Protein AF-A0A6A0GZV6-F1 (afdb_monomer)

Structure (mmCIF, N/CA/C/O backbone):
data_AF-A0A6A0GZV6-F1
#
_entry.id   AF-A0A6A0GZV6-F1
#
loop_
_atom_site.group_PDB
_atom_site.id
_atom_site.type_symbol
_atom_site.label_atom_id
_atom_site.label_alt_id
_atom_site.label_comp_id
_atom_site.label_asym_id
_atom_site.label_entity_id
_atom_site.label_seq_id
_atom_site.pdbx_PDB_ins_code
_atom_site.Cartn_x
_atom_site.Cartn_y
_atom_site.Cartn_z
_atom_site.occupancy
_atom_site.B_iso_or_equiv
_atom_site.auth_seq_id
_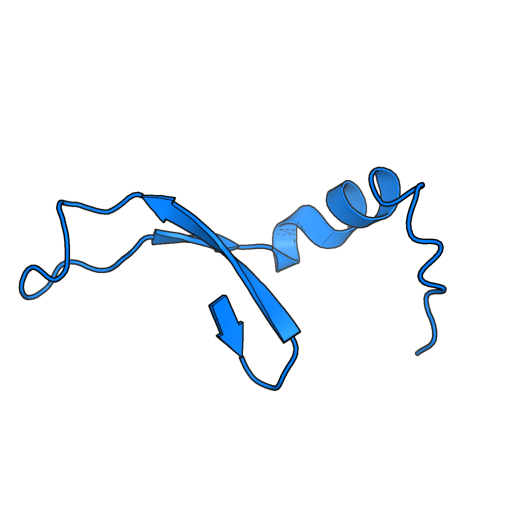atom_site.auth_comp_id
_atom_site.auth_asym_id
_atom_site.auth_atom_id
_atom_site.pdbx_PDB_model_num
ATOM 1 N N . MET A 1 1 ? 3.601 -3.173 4.647 1.00 95.00 1 MET A N 1
ATOM 2 C CA . MET A 1 1 ? 3.247 -4.439 5.314 1.00 95.00 1 MET A CA 1
ATOM 3 C C . MET A 1 1 ? 4.178 -5.497 4.769 1.00 95.00 1 MET A C 1
ATOM 5 O O . MET A 1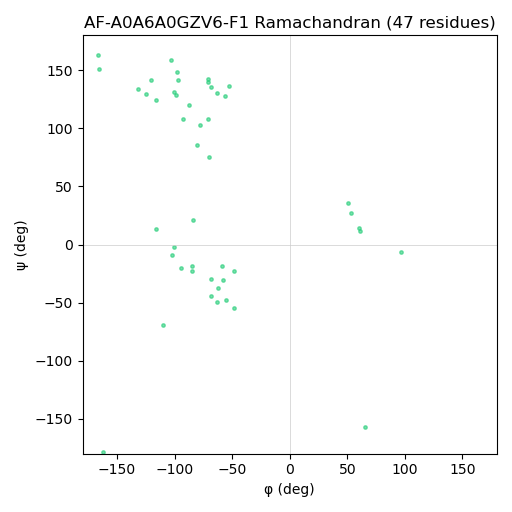 1 ? 4.150 -5.719 3.564 1.00 95.00 1 MET A O 1
ATOM 9 N N . ILE A 1 2 ? 5.031 -6.048 5.633 1.00 96.56 2 ILE A N 1
ATOM 10 C CA . ILE A 1 2 ? 5.964 -7.115 5.271 1.00 96.56 2 ILE A CA 1
ATOM 11 C C . ILE A 1 2 ? 5.367 -8.448 5.712 1.00 96.56 2 ILE A C 1
ATOM 13 O O . ILE A 1 2 ? 4.974 -8.568 6.873 1.00 96.56 2 ILE A O 1
ATOM 17 N N . CYS A 1 3 ? 5.311 -9.421 4.810 1.00 95.88 3 CYS A N 1
ATOM 18 C CA . CYS A 1 3 ? 4.934 -10.801 5.109 1.00 95.88 3 CYS A CA 1
ATOM 19 C C . CYS A 1 3 ? 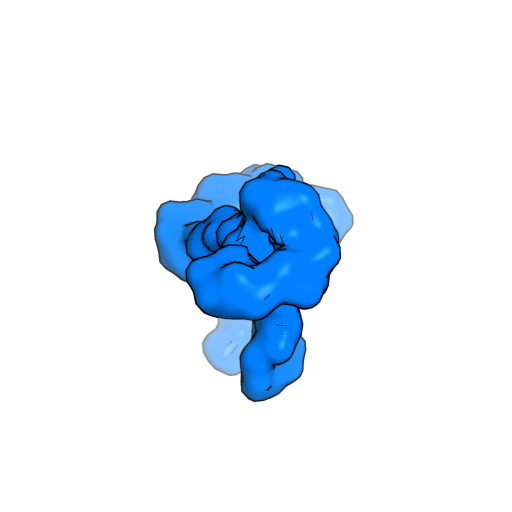5.975 -11.711 4.453 1.00 95.88 3 CYS A C 1
ATOM 21 O O . CYS A 1 3 ? 6.373 -11.455 3.328 1.00 95.88 3 CYS A O 1
ATOM 23 N N . GLY A 1 4 ? 6.491 -12.716 5.166 1.00 96.31 4 GLY A 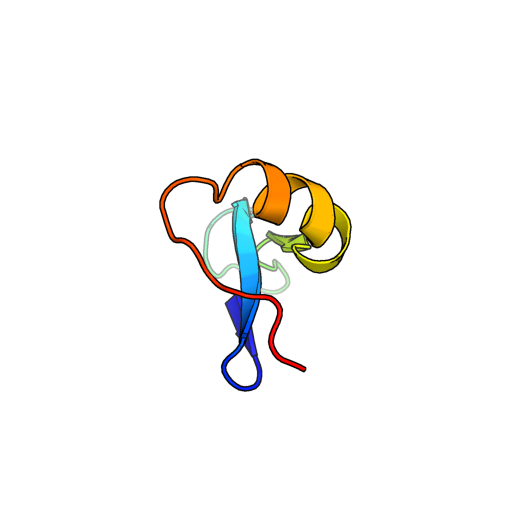N 1
ATOM 24 C CA . GLY A 1 4 ? 7.488 -13.635 4.593 1.00 96.31 4 GLY A CA 1
ATOM 25 C C . GLY A 1 4 ? 8.810 -12.998 4.126 1.00 96.31 4 GLY A C 1
ATOM 26 O O . GLY A 1 4 ? 9.588 -13.672 3.473 1.00 96.31 4 GLY A O 1
ATOM 27 N N . GLY A 1 5 ? 9.081 -11.732 4.465 1.00 95.31 5 GLY A N 1
ATOM 28 C CA . GLY A 1 5 ? 10.252 -10.986 3.980 1.00 95.31 5 GLY A CA 1
ATOM 29 C C . GLY A 1 5 ? 9.977 -10.085 2.769 1.00 95.31 5 GLY A C 1
ATOM 30 O O . GLY A 1 5 ? 10.823 -9.267 2.429 1.00 95.31 5 GLY A O 1
ATOM 31 N N . GLU A 1 6 ? 8.783 -10.149 2.184 1.00 94.12 6 GLU A N 1
ATOM 32 C CA . GLU A 1 6 ? 8.396 -9.376 1.000 1.00 94.12 6 GLU A CA 1
ATOM 33 C C . GLU A 1 6 ? 7.489 -8.194 1.363 1.00 94.12 6 GLU A C 1
ATOM 35 O O . GLU A 1 6 ? 6.832 -8.193 2.407 1.00 94.12 6 GLU A O 1
ATOM 40 N N . LEU A 1 7 ? 7.412 -7.170 0.503 1.00 94.19 7 LEU A N 1
ATOM 41 C CA . LEU A 1 7 ? 6.523 -6.018 0.690 1.00 94.19 7 LEU A CA 1
ATOM 42 C C . LEU A 1 7 ? 5.174 -6.232 -0.008 1.00 94.19 7 LEU A C 1
ATOM 44 O O . LEU A 1 7 ? 5.049 -6.096 -1.217 1.00 94.19 7 LEU A O 1
ATOM 48 N N . HIS A 1 8 ? 4.122 -6.462 0.781 1.00 96.81 8 HIS A N 1
ATOM 49 C CA . HIS A 1 8 ? 2.775 -6.750 0.265 1.00 96.81 8 HIS A CA 1
ATOM 50 C C . HIS A 1 8 ? 1.886 -5.511 0.150 1.00 96.81 8 HIS A C 1
ATOM 52 O O . HIS A 1 8 ? 0.877 -5.522 -0.561 1.00 96.81 8 HIS A O 1
ATOM 58 N N . GLY A 1 9 ? 2.220 -4.441 0.874 1.00 96.69 9 GLY A N 1
ATOM 59 C CA . GLY A 1 9 ? 1.390 -3.247 0.853 1.00 96.69 9 GLY A CA 1
ATOM 60 C C . GLY A 1 9 ? 2.008 -1.993 1.433 1.00 96.69 9 GLY A C 1
ATOM 61 O O . GLY A 1 9 ? 2.809 -2.046 2.368 1.00 96.69 9 GLY A O 1
ATOM 62 N N . VAL A 1 10 ? 1.572 -0.855 0.905 1.00 97.31 10 VAL A N 1
ATOM 63 C CA . VAL A 1 10 ? 1.890 0.488 1.407 1.00 97.31 10 VAL A CA 1
ATOM 64 C C . VAL A 1 10 ? 0.739 0.955 2.291 1.00 97.31 10 VAL A C 1
ATOM 66 O O . VAL A 1 10 ? -0.419 0.651 2.004 1.00 97.31 10 VAL A O 1
ATOM 69 N N . VAL A 1 11 ? 1.046 1.647 3.391 1.00 97.38 11 VAL A N 1
ATOM 70 C CA . VAL A 1 11 ? 0.016 2.243 4.258 1.00 97.38 11 VAL A CA 1
ATOM 71 C C . VAL A 1 11 ? -0.861 3.163 3.413 1.00 97.38 11 VAL A C 1
ATOM 73 O O . VAL A 1 11 ? -0.337 4.018 2.705 1.00 97.38 11 VAL A O 1
ATOM 76 N N . SER A 1 12 ? -2.179 2.980 3.483 1.00 97.62 12 SER A N 1
ATOM 77 C CA . SER A 1 12 ? -3.131 3.806 2.743 1.00 97.62 12 SER A CA 1
ATOM 78 C C . SER A 1 12 ? -3.912 4.701 3.701 1.00 97.62 12 SER A C 1
ATOM 80 O O . SER A 1 12 ? -3.683 5.907 3.740 1.00 97.62 12 SER A O 1
ATOM 82 N N . TRP A 1 13 ? -4.792 4.121 4.521 1.00 98.00 13 TRP A N 1
ATOM 83 C CA . TRP A 1 13 ? -5.637 4.868 5.458 1.00 98.00 13 TRP A CA 1
ATOM 84 C C . TRP A 1 13 ? -6.223 3.959 6.552 1.00 98.00 13 TRP A C 1
ATOM 86 O O . TRP A 1 13 ? -5.962 2.757 6.593 1.00 98.00 13 TRP A O 1
ATOM 96 N N . GLY A 1 14 ? -7.029 4.536 7.444 1.00 97.81 14 GLY A N 1
ATOM 97 C CA . GLY A 1 14 ? -7.833 3.817 8.433 1.00 97.81 14 GLY A CA 1
ATOM 98 C C . GLY A 1 14 ? -8.889 4.721 9.079 1.00 97.81 14 GLY A C 1
ATOM 99 O O . GLY A 1 14 ? -8.804 5.946 8.998 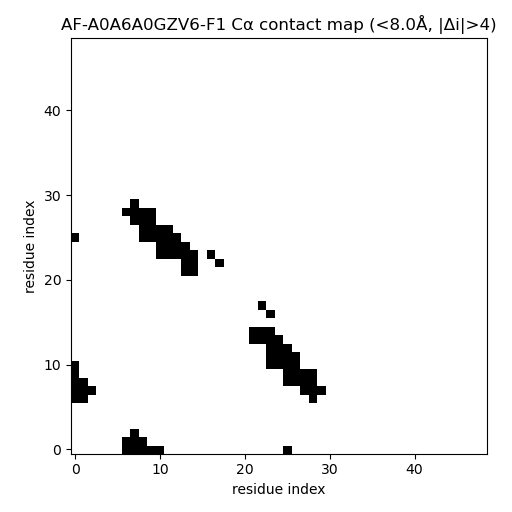1.00 97.81 14 GLY A O 1
ATOM 100 N N . ASP A 1 15 ? -9.899 4.125 9.719 1.00 97.94 15 ASP A N 1
ATOM 101 C CA . ASP A 1 15 ? -10.866 4.853 10.559 1.00 97.94 15 ASP A CA 1
ATOM 102 C C . ASP A 1 15 ? -10.250 5.121 11.941 1.00 97.94 15 ASP A C 1
ATOM 104 O O . ASP A 1 15 ? -10.410 4.350 12.893 1.00 97.94 15 ASP A O 1
ATOM 108 N N . GLY A 1 16 ? -9.504 6.223 12.035 1.00 96.19 16 GLY A N 1
ATOM 109 C CA . GLY A 1 16 ? -8.654 6.509 13.187 1.00 96.19 16 GLY A CA 1
ATOM 110 C C . GLY A 1 16 ? -7.505 5.505 13.316 1.00 96.19 16 GLY A C 1
ATOM 111 O O . GLY A 1 16 ? -7.110 4.860 12.347 1.00 96.19 16 GLY A O 1
ATOM 112 N N . CYS A 1 17 ? -6.968 5.366 14.529 1.00 96.75 17 CYS A N 1
ATOM 113 C CA . CYS A 1 17 ? -5.813 4.514 14.809 1.00 96.75 17 CYS A CA 1
ATOM 114 C C . CYS A 1 17 ? -6.148 3.519 15.925 1.00 96.75 17 CYS A C 1
ATOM 116 O O . CYS A 1 17 ? -6.639 3.929 16.975 1.00 96.75 17 CYS A O 1
ATOM 118 N N . ALA A 1 18 ? -5.874 2.229 15.699 1.00 96.25 18 ALA A N 1
ATOM 119 C CA . ALA A 1 18 ? -6.020 1.145 16.682 1.00 96.25 18 ALA A CA 1
ATOM 120 C C . ALA A 1 18 ? -7.404 1.041 17.362 1.00 96.25 18 ALA A C 1
ATOM 122 O O . ALA A 1 18 ? -7.519 0.549 18.486 1.00 96.25 18 ALA A O 1
ATOM 123 N N . LYS A 1 19 ? -8.473 1.488 16.691 1.00 97.81 19 LYS A N 1
ATOM 124 C CA . LYS A 1 19 ? -9.834 1.337 17.215 1.00 97.81 19 LYS A CA 1
ATOM 125 C C . LYS A 1 19 ? -10.276 -0.135 17.153 1.00 97.81 19 LYS A C 1
ATOM 127 O O . LYS A 1 19 ? -9.991 -0.809 16.159 1.00 97.81 19 LYS A O 1
ATOM 132 N N . PRO A 1 20 ? -11.022 -0.635 18.157 1.00 97.94 20 PRO A N 1
ATOM 133 C CA . PRO A 1 20 ? -11.596 -1.976 18.115 1.00 97.94 20 PRO A CA 1
ATOM 134 C C . PRO A 1 20 ? -12.407 -2.202 16.834 1.00 97.94 20 PRO A C 1
ATOM 136 O O . PRO A 1 20 ? -13.172 -1.330 16.426 1.00 97.94 20 PRO A O 1
ATOM 139 N N . GLN A 1 21 ? -12.235 -3.372 16.210 1.00 97.25 21 GLN A N 1
ATOM 140 C CA . GLN A 1 21 ? -12.935 -3.778 14.978 1.00 97.25 21 GLN A CA 1
ATOM 141 C C . GLN A 1 21 ? -12.692 -2.869 13.754 1.00 97.25 21 GLN A C 1
ATOM 143 O O . GLN A 1 21 ? -13.411 -2.968 12.759 1.00 97.25 21 GLN A O 1
ATOM 148 N N . LYS A 1 22 ? -11.681 -1.991 13.792 1.00 97.56 22 LYS A N 1
ATOM 149 C CA . LYS A 1 22 ? -11.266 -1.161 12.656 1.00 97.56 22 LYS A CA 1
ATOM 150 C C . LYS A 1 22 ? -9.852 -1.539 12.242 1.00 97.56 22 LYS A C 1
ATOM 152 O O . LYS A 1 22 ? -8.925 -1.505 13.047 1.00 97.56 22 LYS A O 1
ATOM 157 N N . TYR A 1 23 ? -9.696 -1.891 10.973 1.00 97.06 23 TYR A N 1
ATOM 158 C CA . TYR A 1 23 ? -8.421 -2.326 10.416 1.00 97.06 23 TYR A CA 1
ATOM 159 C C . TYR A 1 23 ? -7.723 -1.177 9.691 1.00 97.06 23 TYR A C 1
ATOM 161 O O . TYR A 1 23 ? -8.373 -0.312 9.102 1.00 97.06 23 TYR A O 1
ATOM 169 N N . GLY A 1 24 ? -6.391 -1.195 9.715 1.00 97.62 24 GLY A N 1
ATOM 170 C CA . GLY A 1 24 ? -5.597 -0.400 8.787 1.00 97.62 24 GLY A CA 1
ATOM 171 C C . GLY A 1 24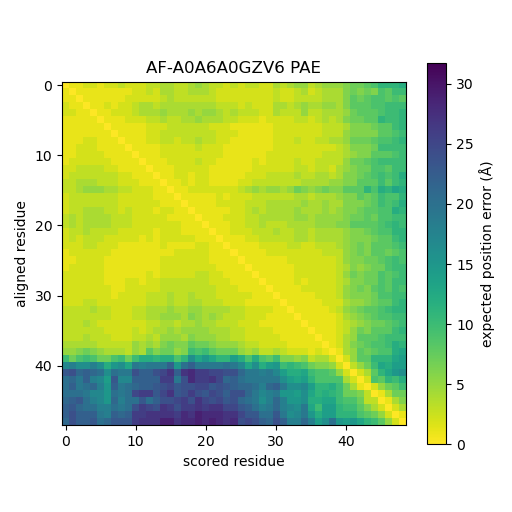 ? -5.754 -0.952 7.374 1.00 97.62 24 GLY A C 1
ATOM 172 O O . GLY A 1 24 ? -5.716 -2.166 7.167 1.00 97.62 24 GLY A O 1
ATOM 173 N N . ILE A 1 25 ? -5.937 -0.061 6.409 1.00 97.81 25 ILE A N 1
ATOM 174 C CA . ILE A 1 25 ? -6.058 -0.400 4.998 1.00 97.81 25 ILE A CA 1
ATOM 175 C C . ILE A 1 25 ? -4.720 -0.136 4.315 1.00 97.81 25 ILE A C 1
ATOM 177 O O . ILE A 1 25 ? -4.115 0.930 4.460 1.00 97.81 25 ILE A O 1
ATOM 181 N N . TYR A 1 26 ? -4.271 -1.127 3.552 1.00 98.25 26 TYR A N 1
ATOM 182 C CA . TYR A 1 26 ? -3.024 -1.097 2.802 1.00 98.25 26 TYR A CA 1
ATOM 183 C C . TYR A 1 26 ? -3.323 -1.279 1.318 1.00 98.25 26 TYR A C 1
ATOM 185 O O . TYR A 1 26 ? -4.185 -2.077 0.944 1.00 98.25 26 TYR A O 1
ATOM 193 N N . THR A 1 27 ? -2.589 -0.565 0.469 1.00 97.62 27 THR A N 1
ATOM 194 C CA . THR A 1 27 ? -2.616 -0.803 -0.976 1.00 97.62 27 THR A CA 1
ATOM 195 C C . THR A 1 27 ? -2.084 -2.203 -1.250 1.00 97.62 27 THR A C 1
ATO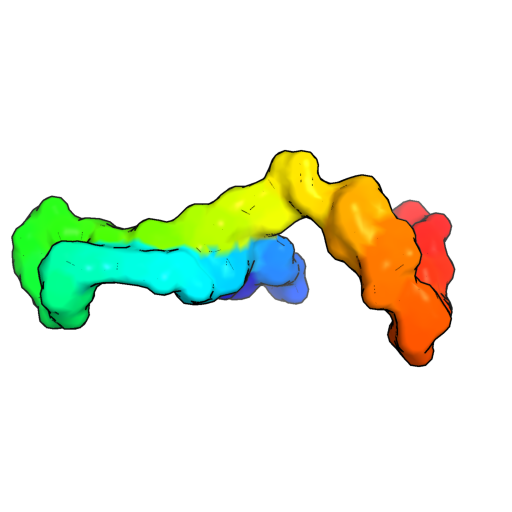M 197 O O . THR A 1 27 ? -1.021 -2.554 -0.747 1.00 97.62 27 THR A O 1
ATOM 200 N N . ARG A 1 28 ? -2.795 -3.007 -2.044 1.00 97.00 28 ARG A N 1
ATOM 201 C CA . ARG A 1 28 ? -2.358 -4.359 -2.423 1.00 97.00 28 ARG A CA 1
ATOM 202 C C . ARG A 1 28 ? -1.302 -4.270 -3.526 1.00 97.00 28 ARG A C 1
ATOM 204 O O . ARG A 1 28 ? -1.667 -4.060 -4.678 1.00 97.00 28 ARG A O 1
ATOM 211 N N . LEU A 1 29 ? -0.024 -4.451 -3.192 1.00 94.62 29 LEU A N 1
ATOM 212 C CA . LEU A 1 29 ? 1.063 -4.258 -4.162 1.00 94.62 29 LEU A CA 1
ATOM 213 C C . LEU A 1 29 ? 1.098 -5.304 -5.276 1.00 94.62 29 LEU A C 1
ATOM 215 O O . LEU A 1 29 ? 1.437 -4.949 -6.394 1.00 94.62 29 LEU A O 1
ATOM 219 N N . ALA A 1 30 ? 0.647 -6.533 -5.020 1.00 94.25 30 ALA A N 1
ATOM 220 C CA . ALA A 1 30 ? 0.601 -7.593 -6.033 1.00 94.25 30 ALA A CA 1
ATOM 221 C C . ALA A 1 30 ? -0.244 -7.255 -7.283 1.00 94.25 30 ALA A C 1
ATOM 223 O O . ALA A 1 30 ? -0.110 -7.913 -8.301 1.00 94.25 30 ALA A O 1
ATOM 224 N N . VAL A 1 31 ? -1.137 -6.257 -7.220 1.00 96.88 31 VAL A N 1
ATOM 225 C CA . VAL A 1 31 ? -1.923 -5.798 -8.389 1.00 96.88 31 VAL A CA 1
ATOM 226 C C . VAL A 1 31 ? -1.157 -4.769 -9.228 1.00 96.88 31 VAL A C 1
ATOM 228 O O . VAL A 1 31 ? -1.507 -4.517 -10.375 1.00 96.88 31 VAL A O 1
ATOM 231 N N . PHE A 1 32 ? -0.131 -4.147 -8.651 1.00 94.19 32 PHE A N 1
ATOM 232 C CA . PHE A 1 32 ? 0.614 -3.045 -9.248 1.00 94.19 32 PHE A CA 1
ATOM 233 C C . PHE A 1 32 ? 2.080 -3.404 -9.512 1.00 94.19 32 PHE A C 1
ATOM 235 O O . PHE A 1 32 ? 2.850 -2.484 -9.770 1.00 94.19 32 PHE A O 1
ATOM 242 N N . SER A 1 33 ? 2.467 -4.684 -9.449 1.00 90.38 33 SER A N 1
ATOM 243 C CA . SER A 1 33 ? 3.844 -5.154 -9.689 1.00 90.38 33 SER A CA 1
ATOM 244 C C . SER A 1 33 ? 4.422 -4.554 -10.967 1.00 90.38 33 SER A C 1
ATOM 246 O O . SER A 1 33 ? 5.378 -3.789 -10.895 1.00 90.38 33 SER A O 1
ATOM 248 N N . ASP A 1 34 ? 3.725 -4.719 -12.091 1.00 90.75 34 ASP A N 1
ATOM 249 C CA . ASP A 1 34 ? 4.182 -4.276 -13.411 1.00 90.75 34 ASP A CA 1
ATOM 250 C C . ASP A 1 34 ? 4.351 -2.749 -13.477 1.00 90.75 34 ASP A C 1
ATOM 252 O O . ASP A 1 34 ? 5.262 -2.206 -14.109 1.00 90.75 34 ASP A O 1
ATOM 256 N N . TRP A 1 35 ? 3.445 -2.014 -12.819 1.00 91.50 35 TRP A N 1
ATOM 257 C CA . TRP A 1 35 ? 3.535 -0.558 -12.743 1.00 91.50 35 TRP A CA 1
ATOM 258 C C . TRP A 1 35 ? 4.725 -0.135 -11.884 1.00 91.50 35 TRP A C 1
ATOM 260 O O . TRP A 1 35 ? 5.454 0.777 -12.273 1.00 91.50 35 TRP A O 1
ATOM 270 N N . VAL A 1 36 ? 4.923 -0.785 -10.738 1.00 89.31 36 VAL A N 1
ATOM 271 C CA . VAL A 1 36 ? 6.030 -0.513 -9.821 1.00 89.31 36 VAL A CA 1
ATOM 272 C C . VAL A 1 36 ? 7.363 -0.813 -10.509 1.00 89.31 36 VAL A C 1
ATOM 274 O O . VAL A 1 36 ? 8.220 0.064 -10.546 1.00 89.31 36 VAL A O 1
ATOM 277 N N . GLU A 1 37 ? 7.515 -1.976 -11.138 1.00 87.12 37 GLU A N 1
ATOM 278 C CA . GLU A 1 37 ? 8.706 -2.383 -11.898 1.00 87.12 37 GLU A CA 1
ATOM 279 C C . GLU A 1 37 ? 9.057 -1.373 -12.990 1.00 87.12 37 GLU A C 1
AT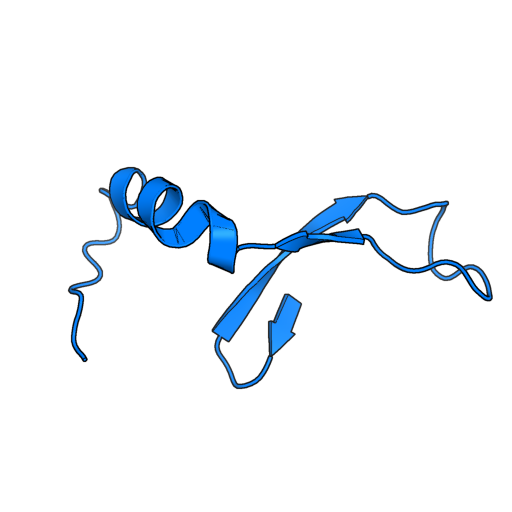OM 281 O O . GLU A 1 37 ? 10.181 -0.871 -13.045 1.00 87.12 37 GLU A O 1
ATOM 286 N N . LYS A 1 38 ? 8.067 -0.952 -13.787 1.00 88.19 38 LYS A N 1
ATOM 287 C CA . LYS A 1 38 ? 8.263 0.066 -14.828 1.00 88.19 38 LYS A CA 1
ATOM 288 C C . LYS A 1 38 ? 8.786 1.401 -14.283 1.00 88.19 38 LYS A C 1
ATOM 290 O O . LYS A 1 38 ? 9.485 2.121 -14.997 1.00 88.19 38 LYS A O 1
ATOM 295 N N . HIS A 1 39 ? 8.435 1.757 -13.048 1.00 85.56 39 HIS A N 1
ATOM 296 C CA . HIS A 1 39 ? 8.834 3.020 -12.417 1.00 85.56 39 HIS A CA 1
ATOM 297 C C . HIS A 1 39 ? 10.004 2.867 -11.434 1.00 85.56 39 HIS A C 1
ATOM 299 O O . HIS A 1 39 ? 10.519 3.869 -10.939 1.00 85.56 39 HIS A O 1
ATOM 305 N N . ASN A 1 40 ? 10.500 1.646 -11.230 1.00 77.44 40 ASN A N 1
ATOM 306 C CA . ASN A 1 40 ? 11.683 1.336 -10.430 1.00 77.44 40 ASN A CA 1
ATOM 307 C C . ASN A 1 40 ? 12.999 1.482 -11.215 1.00 77.44 40 ASN A C 1
ATOM 309 O O . ASN A 1 40 ? 14.032 0.962 -10.794 1.00 77.44 40 ASN A O 1
ATOM 313 N N . PHE A 1 41 ? 12.989 2.253 -12.310 1.00 64.56 41 PHE A N 1
AT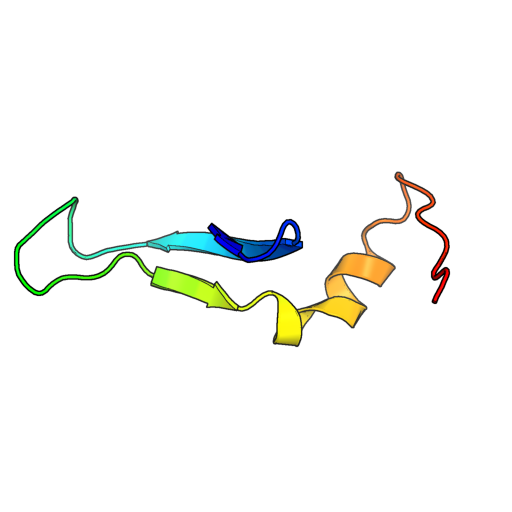OM 314 C CA . PHE A 1 41 ? 14.119 2.499 -13.220 1.00 64.56 41 PHE A CA 1
ATOM 315 C C . PHE A 1 41 ? 15.443 2.872 -12.520 1.00 64.56 41 PHE A C 1
ATOM 317 O O . PHE A 1 41 ? 16.518 2.686 -13.079 1.00 64.56 41 PHE A O 1
ATOM 324 N N . VAL A 1 42 ? 15.381 3.385 -11.288 1.00 61.50 42 VAL A N 1
ATOM 325 C CA . VAL A 1 42 ? 16.548 3.837 -10.518 1.00 61.50 42 VAL A CA 1
ATOM 326 C C . VAL A 1 42 ? 17.256 2.711 -9.749 1.00 61.50 42 VAL A C 1
ATOM 328 O O . VAL A 1 42 ? 18.433 2.866 -9.440 1.00 61.50 42 VAL A O 1
ATOM 331 N N . LEU A 1 43 ? 16.594 1.589 -9.434 1.00 65.50 43 LEU A N 1
ATOM 332 C CA . LEU A 1 43 ? 17.176 0.569 -8.542 1.00 65.50 43 LEU A CA 1
ATOM 333 C C . LEU A 1 43 ? 17.734 -0.672 -9.242 1.00 65.50 43 LEU A C 1
ATOM 335 O O . LEU A 1 43 ? 18.415 -1.446 -8.578 1.00 65.50 43 LEU A O 1
ATOM 339 N N . GLY A 1 44 ? 17.509 -0.844 -10.551 1.00 59.88 44 GLY A N 1
ATOM 340 C CA . GLY A 1 44 ? 18.148 -1.906 -11.338 1.00 59.88 44 GLY A CA 1
ATOM 341 C C . GLY A 1 44 ? 18.023 -3.303 -10.725 1.00 59.88 44 GLY A C 1
ATOM 342 O O . GLY A 1 44 ? 18.989 -4.052 -10.794 1.00 59.88 44 GLY A O 1
ATOM 343 N N . TYR A 1 45 ? 16.890 -3.617 -10.086 1.00 65.25 45 TYR A N 1
ATOM 344 C CA . TYR A 1 45 ? 16.622 -4.948 -9.546 1.00 65.25 45 TYR A CA 1
ATOM 345 C C . TYR A 1 45 ? 16.380 -5.875 -10.743 1.00 65.25 45 TYR A C 1
ATOM 347 O O . TYR A 1 45 ? 15.388 -5.665 -11.445 1.00 65.25 45 TYR A O 1
ATOM 355 N N . PRO A 1 46 ? 17.310 -6.786 -11.068 1.00 61.09 46 PRO A N 1
ATOM 356 C CA . PRO A 1 46 ? 17.071 -7.736 -12.133 1.00 61.09 46 PRO A CA 1
ATOM 357 C C . PRO A 1 46 ? 16.019 -8.736 -11.647 1.00 61.09 46 PRO A C 1
ATOM 359 O O . PRO A 1 46 ? 16.015 -9.121 -10.475 1.00 61.09 46 PRO A O 1
ATOM 362 N N . ASP A 1 47 ? 15.102 -9.095 -12.544 1.00 62.94 47 ASP A N 1
ATOM 363 C CA . ASP A 1 47 ? 14.131 -10.168 -12.339 1.00 62.94 47 ASP A CA 1
ATOM 364 C C . ASP A 1 47 ? 14.877 -11.510 -12.351 1.00 62.94 47 ASP A C 1
ATOM 366 O O . ASP A 1 47 ? 14.886 -12.236 -13.348 1.00 62.94 47 ASP A O 1
ATOM 370 N N . ASP A 1 48 ? 15.576 -11.793 -11.257 1.00 56.94 48 ASP A N 1
ATOM 371 C CA . ASP A 1 48 ? 16.145 -13.100 -10.981 1.00 56.94 48 ASP A CA 1
ATOM 372 C C . ASP A 1 48 ? 15.060 -13.928 -10.269 1.00 56.94 48 ASP A C 1
ATOM 374 O O . ASP A 1 48 ? 14.556 -13.528 -9.219 1.00 56.94 48 ASP A O 1
ATOM 378 N N . GLU A 1 49 ? 14.694 -15.046 -10.897 1.00 53.06 49 GLU A N 1
ATOM 379 C CA . GLU A 1 49 ? 13.813 -16.121 -10.403 1.00 53.06 49 GLU A CA 1
ATOM 380 C C . GLU A 1 49 ? 14.020 -16.508 -8.926 1.00 53.06 49 GLU A C 1
ATOM 382 O O . GLU A 1 49 ? 15.189 -16.647 -8.488 1.00 53.06 49 GLU A O 1
#

Solvent-accessible surface area (backbone atoms only — not comparable to full-atom values): 3297 Å² total; per-residue (Å²): 79,76,56,99,88,42,79,49,25,48,88,68,52,54,76,71,76,90,39,87,100,46,65,79,42,57,45,64,36,84,82,40,48,71,61,49,59,71,69,41,74,87,68,72,77,73,94,70,132

InterPro domains:
  IPR001254 Serine proteases, trypsin domain [PF00089] (1-36)
  IPR009003 Peptidase S1, PA clan [SSF50494] (2-39)
  IPR050127 Serine Proteases (Peptidase S1 Family) [PTHR24264] (2-39)

Nearest PDB structures (foldseek):
  6l63-assembly1_A  TM=9.149E-01  e=4.644E-02  Homo sapiens
  7pqo-assembly2_B  TM=8.988E-01  e=1.280E-01  Homo sapiens
  5dk1-assembly1_A  TM=8.355E-01  e=1.465E-01  Saccharopolyspora erythraea

Organism: Hyalella azteca (NCBI:txid294128)

Foldseek 3Di:
DDDPNDDQFDFDAWPDPPDPPTDGDTDGCVVCVVVCVVVVVPPPDDPDD

Radius of gyration: 14.2 Å; Cα contacts (8 Å, |Δi|>4): 42; chains: 1; bounding box: 31×23×33 Å

pLDDT: mean 88.63, std 13.67, range [53.06, 98.25]

Secondary structure (DSSP, 8-state):
-EETTEE-EEEEE-SSSS-TT-PPEEEEGGGSHHHHHHH-TTT------

Mean predicted aligned error: 6.1 Å

Sequence (49 aa):
MICGGELHGVVSWGDGCAKPQKYGIYTRLAVFSDWVEKHNFVLGYPDDE